Protein AF-A0A496UT37-F1 (afdb_monomer_lite)

Radius of gyration: 20.25 Å; chains: 1; bounding box: 45×63×42 Å

Foldseek 3Di:
DDDDDDDPPPVVVVVVVVPPDDDDDPVNVVVVVVCVVVVPDPPDPLVNLVVVLVVLVVVCVVPVDPVSLLSNLQSCLPRNPLVVSLVSLVVCLLPAVSSVQSNLSSCLSVVVLVVLVVSLVSCVVVVVPPSHALVSLQSSLVSCVVNVVLVSSLVSLVSSCVRPVVPPVSVVVNVPRDDD

Secondary structure (DSSP, 8-state):
-------THHHHHHHHHT---S---HHHHHHHHHHTT-TT-----HHHHHHHHHHHHHHHHH---HHHHHHHHHHHHHHS-HHHHHHHHTTTGGG-HHHHHHHHHHHHHHT-HHHHHHHHHHHHHTTT-TTS-HHHHHHHHHHHHHTT-HHHHHHHHHHHHHH-TT-HHHHHHHHHSPP-

Structure (mmCIF, N/CA/C/O backbone):
data_AF-A0A496UT37-F1
#
_entry.id   AF-A0A496UT37-F1
#
loop_
_atom_site.group_PDB
_atom_site.id
_atom_site.type_symbol
_atom_site.label_atom_id
_atom_site.label_alt_id
_atom_site.label_comp_id
_atom_site.label_asym_id
_atom_site.label_entity_id
_atom_site.label_seq_id
_atom_site.pdbx_PDB_ins_code
_atom_site.Cartn_x
_atom_site.Cartn_y
_atom_site.Cartn_z
_atom_site.occupancy
_atom_site.B_iso_or_equiv
_atom_site.auth_seq_id
_atom_site.auth_comp_id
_atom_site.auth_asym_id
_atom_site.auth_atom_id
_atom_site.pdbx_PDB_model_num
ATOM 1 N N . LEU A 1 1 ? 10.042 53.293 19.440 1.00 37.69 1 LEU A N 1
ATOM 2 C CA . LEU A 1 1 ? 11.028 52.349 18.876 1.00 37.69 1 LEU A CA 1
ATOM 3 C C . LEU A 1 1 ? 10.256 51.056 18.612 1.00 37.69 1 LEU A C 1
ATOM 5 O O . LEU A 1 1 ? 10.022 50.320 19.554 1.00 37.69 1 LEU A O 1
ATOM 9 N N . GLU A 1 2 ? 9.417 51.040 17.569 1.00 35.91 2 GLU A N 1
ATOM 10 C CA . GLU A 1 2 ? 9.716 50.591 16.180 1.00 35.91 2 GLU A CA 1
ATOM 11 C C . GLU A 1 2 ? 9.650 49.050 16.061 1.00 35.91 2 GLU A C 1
ATOM 13 O O . GLU A 1 2 ? 10.405 48.378 16.745 1.00 35.91 2 GLU A O 1
ATOM 18 N N . LYS A 1 3 ? 8.569 48.491 15.468 1.00 42.31 3 LYS A N 1
ATOM 19 C CA . LYS A 1 3 ? 8.386 47.997 14.061 1.00 42.31 3 LYS A CA 1
ATOM 20 C C . LYS A 1 3 ? 9.070 46.624 13.833 1.00 42.31 3 LYS A C 1
ATOM 22 O O . LYS A 1 3 ? 10.176 46.452 14.305 1.00 42.31 3 LYS A O 1
ATOM 27 N N . GLN A 1 4 ? 8.567 45.608 13.117 1.00 42.66 4 GLN A N 1
ATOM 28 C CA . GLN A 1 4 ? 7.487 45.407 12.132 1.00 42.66 4 GLN A CA 1
ATOM 29 C C . GLN A 1 4 ? 7.420 43.890 11.806 1.00 42.66 4 GLN A C 1
ATOM 31 O O . GLN A 1 4 ? 8.449 43.228 11.926 1.00 42.66 4 GLN A O 1
ATOM 36 N N . GLY A 1 5 ? 6.291 43.372 11.293 1.00 35.19 5 GLY A N 1
ATOM 37 C CA . GLY A 1 5 ? 6.311 42.111 10.529 1.00 35.19 5 GLY A CA 1
ATOM 38 C C . GLY A 1 5 ? 5.038 41.258 10.435 1.00 35.19 5 GLY A C 1
ATOM 39 O O . GLY A 1 5 ? 5.176 40.071 10.172 1.00 35.19 5 GLY A O 1
ATOM 40 N N . ASP A 1 6 ? 3.829 41.804 10.612 1.00 40.44 6 ASP A N 1
ATOM 41 C CA . ASP A 1 6 ? 2.600 41.099 10.207 1.00 40.44 6 ASP A CA 1
ATOM 42 C C . ASP A 1 6 ? 2.413 41.225 8.689 1.00 40.44 6 ASP A C 1
ATOM 44 O O . ASP A 1 6 ? 2.252 42.325 8.151 1.00 40.44 6 ASP A O 1
ATOM 48 N N . GLY A 1 7 ? 2.483 40.094 7.988 1.00 37.12 7 GLY A N 1
ATOM 49 C CA . GLY A 1 7 ? 2.265 40.024 6.547 1.00 37.12 7 GLY A CA 1
ATOM 50 C C . GLY A 1 7 ? 0.773 40.111 6.178 1.00 37.12 7 GLY A C 1
ATOM 51 O O . GLY A 1 7 ? -0.074 39.596 6.906 1.00 37.12 7 GLY A O 1
ATOM 52 N N . PRO A 1 8 ? 0.425 40.689 5.013 1.00 43.00 8 PRO A N 1
ATOM 53 C CA . PRO A 1 8 ? -0.961 40.884 4.561 1.00 43.00 8 PRO A CA 1
ATOM 54 C C . PRO A 1 8 ? -1.727 39.593 4.195 1.00 43.00 8 PRO A C 1
ATOM 56 O O . PRO A 1 8 ? -2.882 39.667 3.786 1.00 43.00 8 PRO A O 1
ATOM 59 N N . GLY A 1 9 ? -1.122 38.409 4.338 1.00 39.75 9 GLY A N 1
ATOM 60 C CA . GLY A 1 9 ? -1.749 37.130 3.980 1.00 39.75 9 GLY A CA 1
ATOM 61 C C . GLY A 1 9 ? -2.698 36.571 5.043 1.00 39.75 9 GLY A C 1
ATOM 62 O O . GLY A 1 9 ? -3.700 35.949 4.706 1.00 39.75 9 GLY A O 1
ATOM 63 N N . THR A 1 10 ? -2.434 36.813 6.329 1.00 43.09 10 THR A N 1
ATOM 64 C CA . THR A 1 10 ? -3.144 36.114 7.417 1.00 43.09 10 THR A CA 1
ATOM 65 C C . THR A 1 10 ? -4.533 36.695 7.689 1.00 43.09 10 THR A C 1
ATOM 67 O O . THR A 1 10 ? -5.453 35.964 8.045 1.00 43.09 10 THR A O 1
ATOM 70 N N . GLN A 1 11 ? -4.722 38.000 7.468 1.00 42.06 11 GLN A N 1
ATOM 71 C CA . GLN A 1 11 ? -6.035 38.641 7.614 1.00 42.06 11 GLN A CA 1
ATOM 72 C C . GLN A 1 11 ? -6.946 38.434 6.395 1.00 42.06 11 GLN A C 1
ATOM 74 O O . GLN A 1 11 ? -8.164 38.430 6.557 1.00 42.06 11 GLN A O 1
ATOM 79 N N . ALA A 1 12 ? -6.388 38.198 5.202 1.00 42.44 12 ALA A N 1
ATOM 80 C CA . ALA A 1 12 ? -7.180 37.905 4.006 1.00 42.44 12 ALA A CA 1
ATOM 81 C C . ALA A 1 12 ? -7.869 36.530 4.098 1.00 42.44 12 ALA A C 1
ATOM 83 O O . ALA A 1 12 ? -9.055 36.419 3.804 1.00 42.44 12 ALA A O 1
ATOM 84 N N . VAL A 1 13 ? -7.164 35.514 4.611 1.00 43.28 13 VAL A N 1
ATOM 85 C CA . VAL A 1 13 ? -7.713 34.157 4.796 1.00 43.28 13 VAL A CA 1
ATOM 86 C C . VAL A 1 13 ? -8.808 34.130 5.872 1.00 43.28 13 VAL A C 1
ATOM 88 O O . VAL A 1 13 ? -9.826 33.458 5.716 1.00 43.28 13 VAL A O 1
ATOM 91 N N . LEU A 1 14 ? -8.650 34.910 6.947 1.00 40.91 14 LEU A N 1
ATOM 92 C CA . LEU A 1 14 ? -9.661 35.006 8.008 1.00 40.91 14 LEU A CA 1
ATOM 93 C C . LEU A 1 14 ? -10.908 35.801 7.583 1.00 40.91 14 LEU A C 1
ATOM 95 O O . LEU A 1 14 ? -11.996 35.523 8.083 1.00 40.91 14 LEU A O 1
ATOM 99 N N . ALA A 1 15 ? -10.782 36.743 6.643 1.00 39.50 15 ALA A N 1
ATOM 100 C CA . ALA A 1 15 ? -11.928 37.451 6.070 1.00 39.50 15 ALA A CA 1
ATOM 101 C C . ALA A 1 15 ? -12.731 36.580 5.082 1.00 39.50 15 ALA A C 1
ATOM 103 O O . ALA A 1 15 ? -13.949 36.730 4.989 1.00 39.50 15 ALA A O 1
ATOM 104 N N . GLU A 1 16 ? -12.081 35.640 4.386 1.00 40.91 16 GLU A N 1
ATOM 105 C CA . GLU A 1 16 ? -12.753 34.685 3.491 1.00 40.91 16 GLU A CA 1
ATOM 106 C C . GLU A 1 16 ? -13.532 33.598 4.253 1.00 40.91 16 GLU A C 1
ATOM 108 O O . GLU A 1 16 ? -14.603 33.175 3.818 1.00 40.91 16 GLU A O 1
ATOM 113 N N . LEU A 1 17 ? -13.057 33.206 5.440 1.00 43.28 17 LEU A N 1
ATOM 114 C CA . LEU A 1 17 ? -13.734 32.231 6.306 1.00 43.28 17 LEU A CA 1
ATOM 115 C C . LEU A 1 17 ? -14.993 32.783 6.998 1.00 43.28 17 LEU A C 1
ATOM 117 O O . LEU A 1 17 ? -15.832 32.006 7.446 1.00 43.28 17 LEU A O 1
ATOM 121 N N . GLY A 1 18 ? -15.157 34.107 7.062 1.00 36.56 18 GLY A N 1
ATOM 122 C CA . GLY A 1 18 ? -16.319 34.759 7.678 1.00 36.56 18 GLY A CA 1
ATOM 123 C C . GLY A 1 18 ? -17.548 34.904 6.772 1.00 36.56 18 GLY A C 1
ATOM 124 O O . GLY A 1 18 ? -18.583 35.365 7.246 1.00 36.56 18 GLY A O 1
ATOM 125 N N . ASN A 1 19 ? -17.452 34.540 5.487 1.00 39.91 19 ASN A N 1
ATOM 126 C CA . ASN A 1 19 ? -18.514 34.764 4.494 1.00 39.91 19 ASN A CA 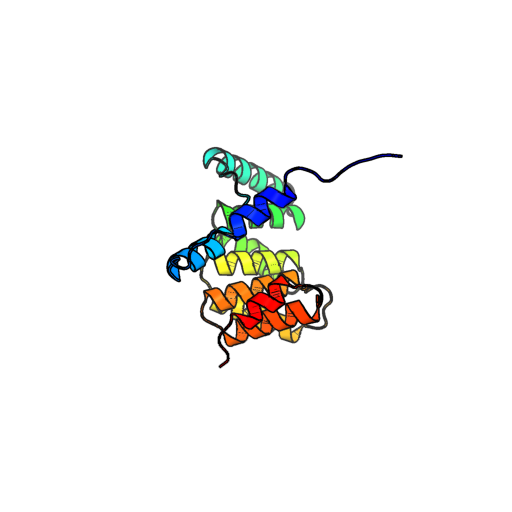1
ATOM 127 C C . ASN A 1 19 ? -19.010 33.497 3.781 1.00 39.91 19 ASN A C 1
ATOM 129 O O . ASN A 1 19 ? -19.781 33.600 2.822 1.00 39.91 19 ASN A O 1
ATOM 133 N N . VAL A 1 20 ? -18.639 32.301 4.246 1.00 43.25 20 VAL A N 1
ATOM 134 C CA . VAL A 1 20 ? -19.249 31.067 3.737 1.00 43.25 20 VAL A CA 1
ATOM 135 C C . VAL A 1 20 ? -20.656 30.958 4.317 1.00 43.25 20 VAL A C 1
ATOM 137 O O . VAL A 1 20 ? -20.863 30.456 5.417 1.00 43.25 20 VAL A O 1
ATOM 140 N N . ARG A 1 21 ? -21.626 31.486 3.568 1.00 38.06 21 ARG A N 1
ATOM 141 C CA . ARG A 1 21 ? -23.041 31.202 3.783 1.00 38.06 21 ARG A CA 1
ATOM 142 C C . ARG A 1 21 ? -23.283 29.699 3.650 1.00 38.06 21 ARG A C 1
ATOM 144 O O . ARG A 1 21 ? -22.721 29.022 2.790 1.00 38.06 21 ARG A O 1
ATOM 151 N N . ASP A 1 22 ? -24.109 29.246 4.570 1.00 51.22 22 ASP A N 1
ATOM 152 C CA . ASP A 1 22 ? -24.436 27.885 4.960 1.00 51.22 22 ASP A CA 1
ATOM 153 C C . ASP A 1 22 ? -25.379 27.213 3.946 1.00 51.22 22 ASP A C 1
ATOM 155 O O . ASP A 1 22 ? -26.535 26.965 4.252 1.00 51.22 22 ASP A O 1
ATOM 159 N N . ASP A 1 23 ? -24.916 26.999 2.709 1.00 43.66 23 ASP A N 1
ATOM 160 C CA . ASP A 1 23 ? -25.725 26.369 1.644 1.00 43.66 23 ASP A CA 1
ATOM 161 C C . ASP A 1 23 ? -24.921 25.389 0.767 1.00 43.66 23 ASP A C 1
ATOM 163 O O . ASP A 1 23 ? -25.310 25.084 -0.360 1.00 43.66 23 ASP A O 1
ATOM 167 N N . ARG A 1 24 ? -23.789 24.868 1.261 1.00 47.97 24 ARG A N 1
ATOM 168 C CA . ARG A 1 24 ? -23.069 23.812 0.536 1.00 47.97 24 ARG A CA 1
ATOM 169 C C . ARG A 1 24 ? -23.668 22.450 0.854 1.00 47.97 24 ARG A C 1
ATOM 171 O O . ARG A 1 24 ? -23.696 22.018 2.005 1.00 47.97 24 ARG A O 1
ATOM 178 N N . SER A 1 25 ? -24.152 21.779 -0.181 1.00 49.94 25 SER A N 1
ATOM 179 C CA . SER A 1 25 ? -24.724 20.440 -0.077 1.00 49.94 25 SER A CA 1
ATOM 180 C C . SER A 1 25 ? -23.654 19.424 0.341 1.00 49.94 25 SER A C 1
ATOM 182 O O . SER A 1 25 ? -22.468 19.587 0.050 1.00 49.94 25 SER A O 1
ATOM 184 N N . ALA A 1 26 ? -24.062 18.332 0.993 1.00 44.00 26 ALA A N 1
ATOM 185 C CA . ALA A 1 26 ? -23.146 17.257 1.394 1.00 44.00 26 ALA A CA 1
ATOM 186 C C . ALA A 1 26 ? -22.316 16.701 0.214 1.00 44.00 26 ALA A C 1
ATOM 188 O O . ALA A 1 26 ? -21.181 16.269 0.407 1.00 44.00 26 ALA A O 1
ATOM 189 N N . ALA A 1 27 ? -22.842 16.792 -1.014 1.00 39.25 27 ALA A N 1
ATOM 190 C CA . ALA A 1 27 ? -22.135 16.423 -2.237 1.00 39.25 27 ALA A CA 1
ATOM 191 C C . ALA A 1 27 ? -20.931 17.340 -2.534 1.00 39.25 27 ALA A C 1
ATOM 193 O O . ALA A 1 27 ? -19.875 16.851 -2.921 1.00 39.25 27 ALA A O 1
ATOM 194 N N . GLU A 1 28 ? -21.045 18.647 -2.284 1.00 39.19 28 GLU A N 1
ATOM 195 C CA . GLU A 1 28 ? -19.961 19.618 -2.507 1.00 39.19 28 GLU A CA 1
ATOM 196 C C . GLU A 1 28 ? -18.862 19.509 -1.443 1.00 39.19 28 GLU A C 1
ATOM 198 O O . GLU A 1 28 ? -17.688 19.742 -1.730 1.00 39.19 28 GLU A O 1
ATOM 203 N N . LEU A 1 29 ? -19.214 19.109 -0.217 1.00 44.16 29 LEU A N 1
ATOM 204 C CA . LEU A 1 29 ? -18.225 18.791 0.816 1.00 44.16 29 LEU A CA 1
ATOM 205 C C . LEU A 1 29 ? -17.484 17.491 0.485 1.00 44.16 29 LEU A C 1
ATOM 207 O O . LEU A 1 29 ? -16.265 17.434 0.630 1.00 44.16 29 LEU A O 1
ATOM 211 N N . GLN A 1 30 ? -18.180 16.476 -0.028 1.00 42.56 30 GLN A N 1
ATOM 212 C CA . GLN A 1 30 ? -17.553 15.224 -0.449 1.00 42.56 30 GLN A CA 1
ATOM 213 C C . GLN A 1 30 ? -16.645 15.406 -1.671 1.00 42.56 30 GLN A C 1
ATOM 215 O O . GLN A 1 30 ? -15.582 14.792 -1.744 1.00 42.56 30 GLN A O 1
ATOM 220 N N . GLU A 1 31 ? -16.998 16.306 -2.588 1.00 39.50 31 GLU A N 1
ATOM 221 C CA . GLU A 1 31 ? -16.136 16.684 -3.706 1.00 39.50 31 GLU A CA 1
ATOM 222 C C . GLU A 1 31 ? -14.913 17.490 -3.235 1.00 39.50 31 GLU A C 1
ATOM 224 O O . GLU A 1 31 ? -13.796 17.224 -3.673 1.00 39.50 31 GLU A O 1
ATOM 229 N N . PHE A 1 32 ? -15.076 18.396 -2.265 1.00 37.47 32 PHE A N 1
ATOM 230 C CA . PHE A 1 32 ? -13.971 19.155 -1.669 1.00 37.47 32 PHE A CA 1
ATOM 231 C C . PHE A 1 32 ? -12.972 18.259 -0.910 1.00 37.47 32 PHE A C 1
ATOM 233 O O . PHE A 1 32 ? -11.760 18.416 -1.073 1.00 37.47 32 PHE A O 1
ATOM 240 N N . PHE A 1 33 ? -13.451 17.272 -0.143 1.00 43.66 33 PHE A N 1
ATOM 241 C CA . PHE A 1 33 ? -12.590 16.292 0.535 1.00 43.66 33 PHE A CA 1
ATOM 242 C C . PHE A 1 33 ? -12.058 15.191 -0.403 1.00 43.66 33 PHE A C 1
ATOM 244 O O . PHE A 1 33 ? -10.977 14.656 -0.170 1.00 43.66 33 PHE A O 1
ATOM 251 N N . GLY A 1 34 ? -12.751 14.894 -1.506 1.00 40.03 34 GLY A N 1
ATOM 252 C CA . GLY A 1 34 ? -12.225 14.054 -2.589 1.00 40.03 34 GLY A CA 1
ATOM 253 C C . GLY A 1 34 ? -11.136 14.754 -3.414 1.00 40.03 34 GLY A C 1
ATOM 254 O O . GLY A 1 34 ? -10.249 14.103 -3.970 1.00 40.03 34 GLY A O 1
ATOM 255 N N . GLN A 1 35 ? -11.164 16.089 -3.472 1.00 40.25 35 GLN A N 1
ATOM 256 C CA . GLN A 1 35 ? -10.178 16.919 -4.168 1.00 40.25 35 GLN A CA 1
ATOM 257 C C . GLN A 1 35 ? -8.982 17.324 -3.298 1.00 40.25 35 GLN A C 1
ATOM 259 O O . GLN A 1 35 ? -7.912 17.594 -3.844 1.00 40.25 35 GLN A O 1
ATOM 264 N N . SER A 1 36 ? -9.088 17.318 -1.968 1.00 39.22 36 SER A N 1
ATOM 265 C CA . SER A 1 36 ? -7.945 17.611 -1.090 1.00 39.22 36 SER A CA 1
ATOM 266 C C . SER A 1 36 ? -6.868 16.514 -1.103 1.00 39.22 36 SER A C 1
ATOM 268 O O . SER A 1 36 ? -5.715 16.797 -0.788 1.00 39.22 36 SER A O 1
ATOM 270 N N . GLY A 1 37 ? -7.182 15.314 -1.607 1.00 37.53 37 GLY A N 1
ATOM 271 C CA . GLY A 1 37 ? -6.194 14.302 -2.016 1.00 37.53 37 GLY A CA 1
ATOM 272 C C . GLY A 1 37 ? -5.540 14.551 -3.389 1.00 37.53 37 GLY A C 1
ATOM 273 O O . GLY A 1 37 ? -4.646 13.808 -3.785 1.00 37.53 37 GLY A O 1
ATOM 274 N N . ARG A 1 38 ? -5.968 15.582 -4.133 1.00 41.28 38 ARG A N 1
ATOM 275 C CA . ARG A 1 38 ? -5.504 15.925 -5.494 1.00 41.28 38 ARG A CA 1
ATOM 276 C C . ARG A 1 38 ? -4.798 17.282 -5.591 1.00 41.28 38 ARG A C 1
ATOM 278 O O . ARG A 1 38 ? -4.446 17.710 -6.690 1.00 41.28 38 ARG A O 1
ATOM 285 N N . LEU A 1 39 ? -4.523 17.958 -4.476 1.00 34.19 39 LEU A N 1
ATOM 286 C CA . LEU A 1 39 ? -3.801 19.237 -4.466 1.00 34.19 39 LEU A CA 1
ATOM 287 C C . LEU A 1 39 ? -2.274 19.039 -4.486 1.00 34.19 39 LEU A C 1
ATOM 289 O O . LEU A 1 39 ? -1.583 19.414 -3.546 1.00 34.19 39 LEU A O 1
ATOM 293 N N . ASN A 1 40 ? -1.766 18.421 -5.563 1.00 36.03 40 ASN A N 1
ATOM 294 C CA . ASN A 1 40 ? -0.473 18.750 -6.199 1.00 36.03 40 ASN A CA 1
ATOM 295 C C . ASN A 1 40 ? -0.160 17.928 -7.469 1.00 36.03 40 ASN A C 1
ATOM 297 O O . ASN A 1 40 ? 1.001 17.757 -7.836 1.00 36.03 40 ASN A O 1
ATOM 301 N N . SER A 1 41 ? -1.166 17.443 -8.199 1.00 41.72 41 SER A N 1
ATOM 302 C CA . SER A 1 41 ? -0.922 16.876 -9.528 1.00 41.72 41 SER A CA 1
ATOM 303 C C . SER A 1 41 ? -0.914 18.003 -10.561 1.00 41.72 41 SER A C 1
ATOM 305 O O . SER A 1 41 ? -1.950 18.331 -11.144 1.00 41.72 41 SER A O 1
ATOM 307 N N . ARG A 1 42 ? 0.261 18.582 -10.849 1.00 42.94 42 ARG A N 1
ATOM 308 C CA . ARG A 1 42 ? 0.501 19.027 -12.231 1.00 42.94 42 ARG A CA 1
ATOM 309 C C . ARG A 1 42 ? 0.222 17.794 -13.079 1.00 42.94 42 ARG A C 1
ATOM 311 O O . ARG A 1 42 ? 0.942 16.818 -12.937 1.00 42.94 42 ARG A O 1
ATOM 318 N N . SER A 1 43 ? -0.867 17.807 -13.846 1.00 48.69 43 SER A N 1
ATOM 319 C CA . SER A 1 43 ? -1.201 16.691 -14.728 1.00 48.69 43 SER A CA 1
ATOM 320 C C . SER A 1 43 ? -0.050 16.560 -15.714 1.00 48.69 43 SER A C 1
ATOM 322 O O . SER A 1 43 ? 0.076 17.382 -16.620 1.00 48.69 43 SER A O 1
ATOM 324 N N . THR A 1 44 ? 0.852 15.616 -15.460 1.00 54.81 44 THR A N 1
ATOM 325 C CA . THR A 1 44 ? 1.938 15.300 -16.377 1.00 54.81 44 THR A CA 1
ATOM 326 C C . THR A 1 44 ? 1.269 14.850 -17.676 1.00 54.81 44 THR A C 1
ATOM 328 O O . THR A 1 44 ? 0.385 13.990 -17.616 1.00 54.81 44 THR A O 1
ATOM 331 N N . PRO A 1 45 ? 1.592 15.456 -18.829 1.00 54.38 45 PRO A N 1
ATOM 332 C CA . PRO A 1 45 ? 1.055 15.026 -20.111 1.00 54.38 45 PRO A CA 1
ATOM 333 C C . PRO A 1 45 ? 1.182 13.500 -20.283 1.00 54.38 45 PRO A C 1
ATOM 335 O O . PRO A 1 45 ? 2.197 12.937 -19.872 1.00 54.38 45 PRO A O 1
ATOM 338 N N . PRO A 1 46 ? 0.210 12.810 -20.909 1.00 59.69 46 PRO A N 1
ATOM 339 C CA . PRO A 1 46 ? 0.275 11.355 -21.119 1.00 59.69 46 PRO A CA 1
ATOM 340 C C . PRO A 1 46 ? 1.527 10.888 -21.887 1.00 59.69 46 PRO A C 1
ATOM 342 O O . PRO A 1 46 ? 1.968 9.749 -21.776 1.00 59.69 46 PRO A O 1
ATOM 345 N N . GLU A 1 47 ? 2.105 11.778 -22.690 1.00 59.81 47 GLU A N 1
ATOM 346 C CA . GLU A 1 47 ? 3.340 11.548 -23.449 1.00 59.81 47 GLU A CA 1
ATOM 347 C C . GLU A 1 47 ? 4.562 11.480 -22.518 1.00 59.81 47 GLU A C 1
ATOM 349 O O . GLU A 1 47 ? 5.437 10.628 -22.682 1.00 59.81 47 GLU A O 1
ATOM 354 N N . ASP A 1 48 ? 4.567 12.317 -21.480 1.00 78.38 48 ASP A N 1
ATOM 355 C CA . ASP A 1 48 ? 5.618 12.352 -20.467 1.00 78.38 48 ASP A CA 1
ATOM 356 C C . ASP A 1 48 ? 5.525 11.136 -19.532 1.00 78.38 48 ASP A C 1
ATOM 358 O O . ASP A 1 48 ? 6.552 10.644 -19.055 1.00 78.38 48 ASP A O 1
ATOM 362 N N . THR A 1 49 ? 4.322 10.593 -19.292 1.00 84.12 49 THR A N 1
ATOM 363 C CA . THR A 1 49 ? 4.163 9.378 -18.475 1.00 84.12 49 THR A CA 1
ATOM 364 C C . THR A 1 49 ? 4.682 8.140 -19.200 1.00 84.12 49 THR A C 1
ATOM 366 O O . THR A 1 49 ? 5.454 7.391 -18.611 1.00 84.12 49 THR A O 1
ATOM 369 N N . ALA A 1 50 ? 4.378 7.960 -20.490 1.00 87.69 50 ALA A N 1
ATOM 370 C CA . ALA A 1 50 ? 4.867 6.815 -21.264 1.00 87.69 50 ALA A CA 1
ATOM 371 C C . ALA A 1 50 ? 6.403 6.799 -21.412 1.00 87.69 50 ALA A C 1
ATOM 373 O O . ALA A 1 50 ? 7.033 5.748 -21.268 1.00 87.69 50 ALA A O 1
ATOM 374 N N . ALA A 1 51 ? 7.025 7.960 -21.653 1.00 90.25 51 ALA A N 1
ATOM 375 C CA . ALA A 1 51 ? 8.485 8.077 -21.702 1.00 90.25 51 ALA A CA 1
ATOM 376 C C . ALA A 1 51 ? 9.134 7.787 -20.335 1.00 90.25 51 ALA A C 1
ATOM 378 O O . ALA A 1 51 ? 10.180 7.133 -20.253 1.00 90.25 51 ALA A O 1
ATOM 379 N N . THR A 1 52 ? 8.484 8.232 -19.254 1.00 92.56 52 THR A N 1
ATOM 380 C CA . THR A 1 52 ? 8.911 7.927 -17.883 1.00 92.56 52 THR A CA 1
ATOM 381 C C . THR A 1 52 ? 8.811 6.429 -17.596 1.00 92.56 52 THR A C 1
ATOM 383 O O . THR A 1 52 ? 9.770 5.854 -17.085 1.00 92.56 52 THR A O 1
ATOM 386 N N . GLU A 1 53 ? 7.709 5.771 -17.971 1.00 94.25 53 GLU A N 1
ATOM 387 C CA . GLU A 1 53 ? 7.549 4.323 -17.797 1.00 94.25 53 GLU A CA 1
ATOM 388 C C . GLU A 1 53 ? 8.646 3.549 -18.535 1.00 94.25 53 GLU A C 1
ATOM 390 O O . GLU A 1 53 ? 9.272 2.668 -17.945 1.00 94.25 53 GLU A O 1
ATOM 395 N N . ALA A 1 54 ? 8.923 3.892 -19.798 1.00 95.38 54 ALA A N 1
ATOM 396 C CA . ALA A 1 54 ? 9.971 3.241 -20.582 1.00 95.38 54 ALA A CA 1
ATOM 397 C C . ALA A 1 54 ? 11.341 3.346 -19.893 1.00 95.38 54 ALA A C 1
ATOM 399 O O . ALA A 1 54 ? 12.025 2.339 -19.717 1.00 95.38 54 ALA A O 1
ATOM 400 N N . THR A 1 55 ? 11.688 4.541 -19.407 1.00 96.69 55 THR A N 1
ATOM 401 C CA . THR A 1 55 ? 12.938 4.783 -18.670 1.00 96.69 55 THR A CA 1
ATOM 402 C C . THR A 1 55 ? 13.011 3.950 -17.386 1.00 96.69 55 THR A C 1
ATOM 404 O O . THR A 1 55 ? 14.043 3.353 -17.082 1.00 96.69 55 THR A O 1
ATOM 407 N N . LEU A 1 56 ? 11.912 3.868 -16.629 1.00 96.94 56 LEU A N 1
ATOM 408 C CA . LEU A 1 56 ? 11.845 3.075 -15.397 1.00 96.94 56 LEU A CA 1
ATOM 409 C C . LEU A 1 56 ? 11.936 1.567 -15.674 1.00 96.94 56 LEU A C 1
ATOM 411 O O . LEU A 1 56 ? 12.580 0.841 -14.917 1.00 96.94 56 LEU A O 1
ATOM 415 N N . ARG A 1 57 ? 11.341 1.088 -16.773 1.00 97.88 57 ARG A N 1
ATOM 416 C CA . ARG A 1 57 ? 11.470 -0.307 -17.217 1.00 97.88 57 ARG A CA 1
ATOM 417 C C . ARG A 1 57 ? 12.899 -0.646 -17.617 1.00 97.88 57 ARG A C 1
ATOM 419 O O . ARG A 1 57 ? 13.383 -1.706 -17.229 1.00 97.88 57 ARG A O 1
ATOM 426 N N . GLU A 1 58 ? 13.577 0.234 -18.348 1.00 97.88 58 GLU A N 1
ATOM 427 C CA . GLU A 1 58 ? 14.990 0.059 -18.701 1.00 97.88 58 GLU A CA 1
ATOM 428 C C . GLU A 1 58 ? 15.881 0.029 -17.455 1.00 97.88 58 GLU A C 1
ATOM 430 O O . GLU A 1 58 ? 16.718 -0.864 -17.326 1.00 97.88 58 GLU A O 1
ATOM 435 N N . ALA A 1 59 ? 15.659 0.944 -16.506 1.00 97.50 59 ALA A N 1
ATOM 436 C CA . ALA A 1 59 ? 16.391 0.971 -15.242 1.00 97.50 59 ALA A CA 1
ATOM 437 C C . ALA A 1 59 ? 16.195 -0.323 -14.436 1.00 97.50 59 ALA A C 1
ATOM 439 O O . ALA A 1 59 ? 17.172 -0.906 -13.971 1.00 97.50 59 ALA A O 1
ATOM 440 N N . TYR A 1 60 ? 14.957 -0.815 -14.326 1.00 97.62 60 TYR A N 1
ATOM 441 C CA . TYR A 1 60 ? 14.663 -2.071 -13.634 1.00 97.6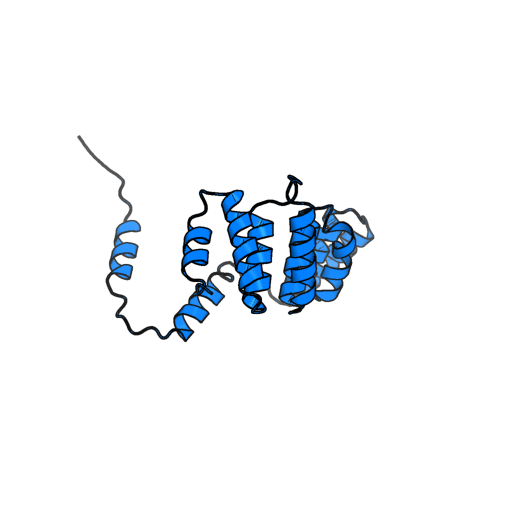2 60 TYR A CA 1
ATOM 442 C C . TYR A 1 60 ? 15.237 -3.303 -14.354 1.00 97.62 60 TYR A C 1
ATOM 444 O O . TYR A 1 60 ? 15.722 -4.230 -13.709 1.00 97.62 60 TYR A O 1
ATOM 452 N N . ALA A 1 61 ? 15.225 -3.317 -15.689 1.00 97.88 61 ALA A N 1
ATOM 453 C CA . ALA A 1 61 ? 15.831 -4.394 -16.471 1.00 97.88 61 ALA A CA 1
ATOM 454 C C . ALA A 1 61 ? 17.365 -4.416 -16.347 1.00 97.88 61 ALA A C 1
ATOM 456 O O . ALA A 1 61 ? 17.966 -5.490 -16.369 1.00 97.88 61 ALA A O 1
ATOM 457 N N . ALA A 1 62 ? 17.994 -3.244 -16.221 1.00 97.94 62 ALA A N 1
ATOM 458 C CA . ALA A 1 62 ? 19.432 -3.112 -16.009 1.00 97.94 62 ALA A CA 1
ATOM 459 C C . ALA A 1 62 ? 19.850 -3.454 -14.568 1.00 97.94 62 ALA A C 1
ATOM 461 O O . ALA A 1 62 ? 20.901 -4.061 -14.363 1.00 97.94 62 ALA A O 1
ATOM 462 N N . ASP A 1 63 ? 19.032 -3.080 -13.582 1.00 97.31 63 ASP A N 1
ATOM 463 C CA . ASP A 1 63 ? 19.233 -3.372 -12.165 1.00 97.31 63 ASP A CA 1
ATOM 464 C C . ASP A 1 63 ? 17.891 -3.645 -11.469 1.00 97.31 63 ASP A C 1
ATOM 466 O O . ASP A 1 63 ? 17.105 -2.733 -11.199 1.00 97.31 63 ASP A O 1
ATOM 470 N N . ALA A 1 64 ? 17.669 -4.913 -11.114 1.00 96.06 64 ALA A N 1
ATOM 471 C CA . ALA A 1 64 ? 16.452 -5.390 -10.465 1.00 96.06 64 ALA A CA 1
ATOM 472 C C . ALA A 1 64 ? 16.422 -5.140 -8.941 1.00 96.06 64 ALA A C 1
ATOM 474 O O . ALA A 1 64 ? 15.807 -5.908 -8.193 1.00 96.06 64 ALA A O 1
ATOM 475 N N . SER A 1 65 ? 17.097 -4.089 -8.470 1.00 96.19 65 SER A N 1
ATOM 476 C CA . SER A 1 65 ? 17.096 -3.674 -7.068 1.00 96.19 65 SER A CA 1
ATOM 477 C C . SER A 1 65 ? 15.698 -3.290 -6.571 1.00 96.19 65 SER A C 1
ATOM 479 O O . SER A 1 65 ? 14.814 -2.910 -7.344 1.00 96.19 65 SER A O 1
ATOM 481 N N . ASP A 1 66 ? 15.496 -3.367 -5.250 1.00 95.56 66 ASP A N 1
ATOM 482 C CA . ASP A 1 66 ? 14.227 -2.992 -4.614 1.00 95.56 66 ASP A CA 1
ATOM 483 C C . ASP A 1 66 ? 13.836 -1.546 -4.957 1.00 95.56 66 ASP A C 1
ATOM 485 O O . ASP A 1 66 ? 12.686 -1.298 -5.298 1.00 95.56 66 ASP A O 1
ATOM 489 N N . ALA A 1 67 ? 14.800 -0.619 -4.977 1.00 96.00 67 ALA A N 1
ATOM 490 C CA . ALA A 1 67 ? 14.556 0.785 -5.303 1.00 96.00 67 ALA A CA 1
ATOM 491 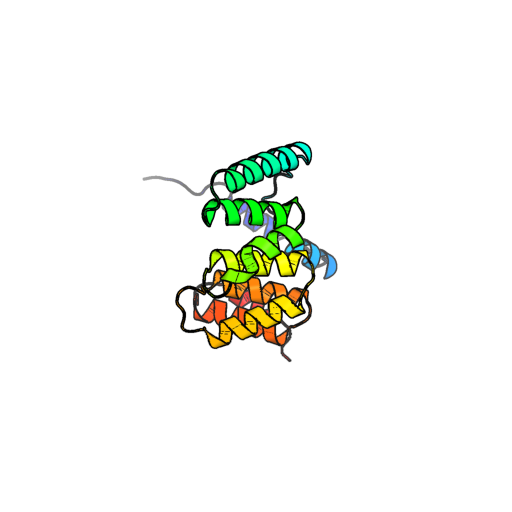C C . ALA A 1 67 ? 14.011 0.976 -6.730 1.00 96.00 67 ALA A C 1
ATOM 493 O O . ALA A 1 67 ? 13.015 1.674 -6.922 1.00 96.00 67 ALA A O 1
ATOM 494 N N . ASN A 1 68 ? 14.614 0.326 -7.732 1.00 96.44 68 ASN A N 1
ATOM 495 C CA . ASN A 1 68 ? 14.141 0.422 -9.117 1.00 96.44 68 ASN A CA 1
ATOM 496 C C . ASN A 1 68 ? 12.794 -0.281 -9.302 1.00 96.44 68 ASN A C 1
ATOM 498 O O . ASN A 1 68 ? 11.918 0.234 -10.000 1.00 96.44 68 ASN A O 1
ATOM 502 N N . ARG A 1 69 ? 12.603 -1.429 -8.638 1.00 98.12 69 ARG A N 1
ATOM 503 C CA . ARG A 1 69 ? 11.324 -2.146 -8.632 1.00 98.12 69 ARG A CA 1
ATOM 504 C C . ARG A 1 69 ? 10.207 -1.270 -8.064 1.00 98.12 69 ARG A C 1
ATOM 506 O O . ARG A 1 69 ? 9.161 -1.147 -8.692 1.00 98.12 69 ARG A O 1
ATOM 513 N N . GLN A 1 70 ? 10.442 -0.647 -6.910 1.00 97.94 70 GLN A N 1
ATOM 514 C CA . GLN A 1 70 ? 9.490 0.224 -6.218 1.00 97.94 70 GLN A CA 1
ATOM 515 C C . GLN A 1 70 ? 9.192 1.493 -7.016 1.00 97.94 70 GLN A C 1
ATOM 517 O O . GLN A 1 70 ? 8.032 1.875 -7.135 1.00 97.94 70 GLN A O 1
ATOM 522 N N . ALA A 1 71 ? 10.204 2.115 -7.629 1.00 97.44 71 ALA A N 1
ATOM 523 C CA . ALA A 1 71 ? 10.010 3.290 -8.476 1.00 97.44 71 ALA A CA 1
ATOM 524 C C . ALA A 1 71 ? 9.124 2.984 -9.697 1.00 97.44 71 ALA A C 1
ATOM 526 O O . ALA A 1 71 ? 8.205 3.747 -10.007 1.00 97.44 71 ALA A O 1
ATOM 527 N N . LEU A 1 72 ? 9.363 1.850 -10.366 1.00 97.88 72 LEU A N 1
ATOM 528 C CA . LEU A 1 72 ? 8.520 1.395 -11.471 1.00 97.88 72 LEU A CA 1
ATOM 529 C C . LEU A 1 72 ? 7.110 1.025 -10.987 1.00 97.88 72 LEU A C 1
ATOM 531 O O . LEU A 1 72 ? 6.133 1.457 -11.595 1.00 97.88 72 LEU A O 1
ATOM 535 N N . ALA A 1 73 ? 6.989 0.288 -9.880 1.00 98.19 73 ALA A N 1
ATOM 536 C CA . ALA A 1 73 ? 5.698 -0.080 -9.304 1.00 98.19 73 ALA A CA 1
ATOM 537 C C . ALA A 1 73 ? 4.862 1.155 -8.945 1.00 98.19 73 ALA A C 1
ATOM 539 O O . ALA A 1 73 ? 3.708 1.249 -9.354 1.00 98.19 73 ALA A O 1
ATOM 540 N N . TYR A 1 74 ? 5.455 2.141 -8.267 1.00 96.69 74 TYR A N 1
ATOM 541 C CA . TYR A 1 74 ? 4.811 3.415 -7.948 1.00 96.69 74 TYR A CA 1
ATOM 542 C C . TYR A 1 74 ? 4.278 4.120 -9.201 1.00 96.69 74 TYR A C 1
ATOM 544 O O . TYR A 1 74 ? 3.130 4.571 -9.224 1.00 96.69 74 TYR A O 1
ATOM 552 N N . HIS A 1 75 ? 5.089 4.191 -10.262 1.00 96.44 75 HIS A N 1
ATOM 553 C CA . HIS A 1 75 ? 4.662 4.795 -11.520 1.00 96.44 75 HIS A CA 1
ATOM 554 C C . HIS A 1 75 ? 3.476 4.045 -12.137 1.00 96.44 75 HIS A C 1
ATOM 556 O O . HIS A 1 75 ? 2.482 4.671 -12.501 1.00 96.44 75 HIS A O 1
ATOM 562 N N . LEU A 1 76 ? 3.552 2.713 -12.205 1.00 97.06 76 LEU A N 1
ATOM 563 C CA . LEU A 1 76 ? 2.488 1.868 -12.746 1.00 97.06 76 LEU A CA 1
ATOM 564 C C . LEU A 1 76 ? 1.185 2.004 -11.947 1.00 97.06 76 LEU A C 1
ATOM 566 O O . LEU A 1 76 ? 0.121 2.123 -12.543 1.00 97.06 76 LEU A O 1
ATOM 570 N N . ILE A 1 77 ? 1.265 2.070 -10.616 1.00 96.44 77 ILE A N 1
ATOM 571 C CA . ILE A 1 77 ? 0.105 2.246 -9.729 1.00 96.44 77 ILE A CA 1
ATOM 572 C C . ILE A 1 77 ? -0.595 3.584 -9.963 1.00 96.44 77 ILE A C 1
ATOM 574 O O . ILE A 1 77 ? -1.823 3.653 -9.967 1.00 96.44 77 ILE A O 1
ATOM 578 N N . ARG A 1 78 ? 0.174 4.661 -10.138 1.00 93.50 78 ARG A N 1
ATOM 579 C CA . ARG A 1 78 ? -0.373 6.020 -10.239 1.00 93.50 78 ARG A CA 1
ATOM 580 C C . ARG A 1 78 ? -0.781 6.421 -11.653 1.00 93.50 78 ARG A C 1
ATOM 582 O O . ARG A 1 78 ? -1.716 7.205 -11.800 1.00 93.50 78 ARG A O 1
ATOM 589 N N . TYR A 1 79 ? -0.058 5.946 -12.664 1.00 93.12 79 TYR A N 1
ATOM 590 C CA . TYR A 1 79 ? -0.126 6.486 -14.025 1.00 93.12 79 TYR A CA 1
ATOM 591 C C . TYR A 1 79 ? -0.216 5.419 -15.125 1.00 93.12 79 TYR A C 1
ATOM 593 O O . TYR A 1 79 ? -0.450 5.781 -16.277 1.00 93.12 79 TYR A O 1
ATOM 601 N N . GLY A 1 80 ? -0.028 4.140 -14.790 1.00 93.75 80 GLY A N 1
ATOM 602 C CA . GLY A 1 80 ? -0.002 3.027 -15.740 1.00 93.75 80 GLY A CA 1
ATOM 603 C C . GLY A 1 80 ? -1.009 1.934 -15.385 1.00 93.75 80 GLY A C 1
ATOM 604 O O . GLY A 1 80 ? -2.177 2.217 -15.118 1.00 93.75 80 GLY A O 1
ATOM 605 N N . ASP A 1 81 ? -0.556 0.677 -15.409 1.00 95.88 81 ASP A N 1
ATOM 606 C CA . ASP A 1 81 ? -1.357 -0.478 -14.991 1.00 95.88 81 ASP A CA 1
ATOM 607 C C . ASP A 1 81 ? -1.119 -0.807 -13.499 1.00 95.88 81 ASP A C 1
ATOM 609 O O . ASP A 1 81 ? -0.094 -1.422 -13.160 1.00 95.88 81 ASP A O 1
ATOM 613 N N . PRO A 1 82 ? -2.053 -0.455 -12.590 1.00 96.06 82 PRO A N 1
ATOM 614 C CA . PRO A 1 82 ? -1.889 -0.705 -11.162 1.00 96.06 82 PRO A CA 1
ATOM 615 C C . PRO A 1 82 ? -1.838 -2.190 -10.809 1.00 96.06 82 PRO A C 1
ATOM 617 O O . PRO A 1 82 ? -1.263 -2.541 -9.780 1.00 96.06 82 PRO A O 1
ATOM 620 N N . LYS A 1 83 ? -2.366 -3.081 -11.657 1.00 97.44 83 LYS A N 1
ATOM 621 C CA . LYS A 1 83 ? -2.269 -4.525 -11.437 1.00 97.44 83 LYS A CA 1
ATOM 622 C C . LYS A 1 83 ? -0.825 -4.994 -11.565 1.00 97.44 83 LYS A C 1
ATOM 624 O O . LYS A 1 83 ? -0.339 -5.708 -10.692 1.00 97.44 83 LYS A O 1
ATOM 629 N N . VAL A 1 84 ? -0.130 -4.556 -12.614 1.00 97.81 84 VAL A N 1
ATOM 630 C CA . VAL A 1 84 ? 1.288 -4.889 -12.812 1.00 97.81 84 VAL A CA 1
ATOM 631 C C . VAL A 1 84 ? 2.122 -4.297 -11.680 1.00 97.81 84 VAL A C 1
ATOM 633 O O . VAL A 1 84 ? 2.949 -4.996 -11.102 1.00 97.81 84 VAL A O 1
ATOM 636 N N . GLY A 1 85 ? 1.868 -3.037 -11.311 1.00 97.88 85 GLY A N 1
ATOM 637 C CA . GLY A 1 85 ? 2.556 -2.403 -10.186 1.00 97.88 85 GLY A CA 1
ATOM 638 C C . GLY A 1 85 ? 2.366 -3.167 -8.873 1.00 97.88 85 GLY A C 1
ATOM 639 O O . GLY A 1 85 ? 3.338 -3.403 -8.162 1.00 97.88 85 GLY A O 1
ATOM 640 N N . ARG A 1 86 ? 1.147 -3.646 -8.592 1.00 97.19 86 ARG A N 1
ATOM 641 C CA . ARG A 1 86 ? 0.846 -4.494 -7.431 1.00 97.19 86 ARG A CA 1
ATOM 642 C C . ARG A 1 86 ? 1.635 -5.800 -7.429 1.00 97.19 86 ARG A C 1
ATOM 644 O O . ARG A 1 86 ? 2.218 -6.161 -6.410 1.00 97.19 86 ARG A O 1
ATOM 651 N N . GLU A 1 87 ? 1.635 -6.523 -8.550 1.00 97.88 87 GLU A N 1
ATOM 652 C CA . GLU A 1 87 ? 2.323 -7.816 -8.691 1.00 97.88 87 GLU A CA 1
ATOM 653 C C . GLU A 1 87 ? 3.826 -7.700 -8.394 1.00 97.88 87 GLU A C 1
ATOM 655 O O . GLU A 1 87 ? 4.428 -8.648 -7.896 1.00 97.88 87 GLU A O 1
ATOM 660 N N . MET A 1 88 ? 4.419 -6.527 -8.632 1.00 98.00 88 MET A N 1
ATOM 661 C CA . MET A 1 88 ? 5.827 -6.259 -8.345 1.00 98.00 88 MET A CA 1
ATOM 662 C C . MET A 1 88 ? 6.153 -6.081 -6.855 1.00 98.00 88 MET A C 1
ATOM 664 O O . MET A 1 88 ? 7.316 -6.216 -6.491 1.00 98.00 88 MET A O 1
ATOM 668 N N . VAL A 1 89 ? 5.192 -5.722 -6.001 1.00 97.38 89 VAL A N 1
ATOM 669 C CA . VAL A 1 89 ? 5.464 -5.350 -4.592 1.00 97.38 89 VAL A CA 1
ATOM 670 C C . VAL A 1 89 ? 4.773 -6.255 -3.571 1.00 97.38 89 VAL A C 1
ATOM 672 O O . VAL A 1 89 ? 5.183 -6.305 -2.413 1.00 97.38 89 VAL A O 1
ATOM 675 N N . ALA A 1 90 ? 3.748 -7.004 -3.981 1.00 95.44 90 ALA A N 1
ATOM 676 C CA . ALA A 1 90 ? 2.890 -7.737 -3.054 1.00 95.44 90 ALA A CA 1
ATOM 677 C C . ALA A 1 90 ? 3.598 -8.864 -2.277 1.00 95.44 90 ALA A C 1
ATOM 679 O O . ALA A 1 90 ? 3.194 -9.173 -1.157 1.00 95.44 90 ALA A O 1
ATOM 680 N N . ASP A 1 91 ? 4.640 -9.486 -2.836 1.00 94.44 91 ASP A N 1
ATOM 681 C CA . ASP A 1 91 ? 5.342 -10.618 -2.210 1.00 94.44 91 ASP A CA 1
ATOM 682 C C . ASP A 1 91 ? 6.109 -10.223 -0.938 1.00 94.44 91 ASP A C 1
ATOM 684 O O . ASP A 1 91 ? 6.240 -11.020 -0.007 1.00 94.44 91 ASP A O 1
ATOM 688 N N . LYS A 1 92 ? 6.590 -8.979 -0.892 1.00 92.44 92 LYS A N 1
ATOM 689 C CA . LYS A 1 92 ? 7.428 -8.431 0.178 1.00 92.44 92 LYS A CA 1
ATOM 690 C C . LYS A 1 92 ? 6.703 -7.456 1.090 1.00 92.44 92 LYS A C 1
ATOM 692 O O . LYS A 1 92 ? 7.298 -7.061 2.093 1.00 92.44 92 LYS A O 1
ATOM 697 N N . ALA A 1 93 ? 5.443 -7.125 0.799 1.00 93.31 93 ALA A N 1
ATOM 698 C CA . ALA A 1 93 ? 4.640 -6.139 1.520 1.00 93.31 93 ALA A CA 1
ATOM 699 C C . ALA A 1 93 ? 4.802 -6.236 3.048 1.00 93.31 93 ALA A C 1
ATOM 701 O O . ALA A 1 93 ? 5.292 -5.315 3.686 1.00 93.31 93 ALA A O 1
ATOM 702 N N . MET A 1 94 ? 4.527 -7.394 3.651 1.00 91.56 94 MET A N 1
ATOM 703 C CA . MET A 1 94 ? 4.591 -7.538 5.115 1.00 91.56 94 MET A CA 1
ATOM 704 C C . MET A 1 94 ? 6.002 -7.466 5.726 1.00 91.56 94 MET A C 1
ATOM 706 O O . MET A 1 94 ? 6.128 -7.414 6.943 1.00 91.56 94 MET A O 1
ATOM 710 N N . SER A 1 95 ? 7.056 -7.480 4.909 1.00 90.44 95 SER A N 1
ATOM 711 C CA . SER A 1 95 ? 8.459 -7.392 5.345 1.00 90.44 95 SER A CA 1
ATOM 712 C C . SER A 1 95 ? 9.156 -6.095 4.922 1.00 90.44 95 SER A C 1
ATOM 714 O O . SER A 1 95 ? 10.293 -5.851 5.323 1.00 90.44 95 SER A O 1
ATOM 716 N N . ASN A 1 96 ? 8.496 -5.271 4.103 1.00 92.44 96 ASN A N 1
ATOM 717 C CA . ASN A 1 96 ? 9.029 -4.029 3.563 1.00 92.44 96 ASN A CA 1
ATOM 718 C C . ASN A 1 96 ? 7.928 -2.948 3.586 1.00 92.44 96 ASN A C 1
ATOM 720 O O . ASN A 1 96 ? 6.965 -3.044 2.826 1.00 92.44 96 ASN A O 1
ATOM 724 N N . PRO A 1 97 ? 8.066 -1.902 4.420 1.00 91.94 97 PRO A N 1
ATOM 725 C CA . PRO A 1 97 ? 7.046 -0.861 4.587 1.00 91.94 97 PRO A CA 1
ATOM 726 C C . PRO A 1 97 ? 6.661 -0.128 3.305 1.00 91.94 97 PRO A C 1
ATOM 728 O O . PRO A 1 97 ? 5.493 0.204 3.109 1.00 91.94 97 PRO A O 1
ATOM 731 N N . GLU A 1 98 ? 7.631 0.114 2.423 1.00 94.62 98 GLU A N 1
ATOM 732 C CA . GLU A 1 98 ? 7.364 0.788 1.156 1.00 94.62 98 GLU A CA 1
ATOM 733 C C . GLU A 1 98 ? 6.583 -0.138 0.217 1.00 94.62 98 GLU A C 1
ATOM 735 O O . GLU A 1 98 ? 5.601 0.289 -0.385 1.00 94.62 98 GLU A O 1
ATOM 740 N N . ASP A 1 99 ? 6.930 -1.428 0.164 1.00 96.31 99 ASP A N 1
ATOM 741 C CA . ASP A 1 99 ? 6.152 -2.412 -0.597 1.00 96.31 99 ASP A CA 1
ATOM 742 C C . ASP A 1 99 ? 4.729 -2.571 -0.028 1.00 96.31 99 ASP A C 1
ATOM 744 O O . ASP A 1 99 ? 3.773 -2.687 -0.796 1.00 96.31 99 ASP A O 1
ATOM 748 N N . LEU A 1 100 ? 4.551 -2.526 1.300 1.00 95.62 100 LEU A N 1
ATOM 749 C CA . LEU A 1 100 ? 3.229 -2.563 1.942 1.00 95.62 100 LEU A CA 1
ATOM 750 C C . LEU A 1 100 ? 2.373 -1.374 1.522 1.00 95.62 100 LEU A C 1
ATOM 752 O O . LEU A 1 100 ? 1.230 -1.541 1.095 1.00 95.62 100 LEU A O 1
ATOM 756 N N . LYS A 1 101 ? 2.944 -0.173 1.614 1.00 95.69 101 LYS A N 1
ATOM 757 C CA . LYS A 1 101 ? 2.285 1.062 1.203 1.00 95.69 101 LYS A CA 1
ATOM 758 C C . LYS A 1 101 ? 1.890 1.008 -0.272 1.00 95.69 101 LYS A C 1
ATOM 760 O O . LYS A 1 101 ? 0.737 1.279 -0.592 1.00 95.69 101 LYS A O 1
ATOM 765 N N . LEU A 1 102 ? 2.810 0.627 -1.158 1.00 96.81 102 LEU A N 1
ATOM 766 C CA . LEU A 1 102 ? 2.534 0.506 -2.592 1.00 96.81 102 LEU A CA 1
ATOM 767 C C . LEU A 1 102 ? 1.466 -0.558 -2.876 1.00 96.81 102 LEU A C 1
ATOM 769 O O . LEU A 1 102 ? 0.597 -0.333 -3.713 1.00 96.81 102 LEU A O 1
ATOM 773 N N . THR A 1 103 ? 1.467 -1.678 -2.150 1.00 97.69 103 THR A N 1
ATOM 774 C CA . THR A 1 103 ? 0.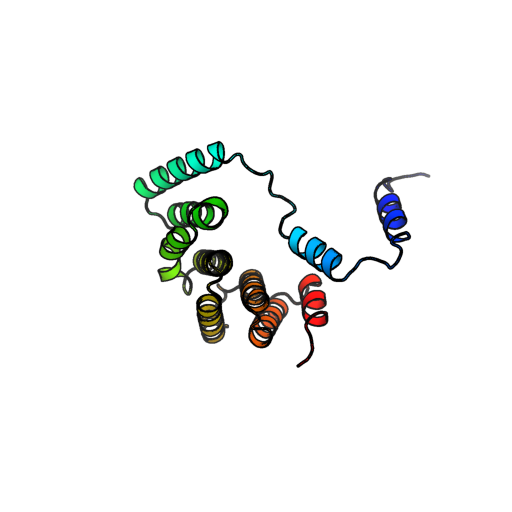427 -2.710 -2.293 1.00 97.69 103 THR A CA 1
ATOM 775 C C . THR A 1 103 ? -0.951 -2.164 -1.912 1.00 97.69 103 THR A C 1
ATOM 777 O O . THR A 1 103 ? -1.891 -2.323 -2.685 1.00 97.69 103 THR A O 1
ATOM 780 N N . LEU A 1 104 ? -1.065 -1.439 -0.791 1.00 96.00 104 LEU A N 1
ATOM 781 C CA . LEU A 1 104 ? -2.313 -0.785 -0.373 1.00 96.00 104 LEU A CA 1
ATOM 782 C C . LEU A 1 104 ? -2.776 0.288 -1.371 1.00 96.00 104 LEU A C 1
ATOM 784 O O . LEU A 1 104 ? -3.968 0.387 -1.666 1.00 96.00 104 LEU A O 1
ATOM 788 N N . GLU A 1 105 ? -1.857 1.093 -1.915 1.00 95.69 105 GLU A N 1
ATOM 789 C CA . GLU A 1 105 ? -2.193 2.067 -2.961 1.00 95.69 105 GLU A CA 1
ATOM 790 C C . GLU A 1 105 ? -2.707 1.380 -4.232 1.00 95.69 105 GLU A C 1
ATOM 792 O O . GLU A 1 105 ? -3.658 1.864 -4.850 1.00 95.69 105 GLU A O 1
ATOM 797 N N . ALA A 1 106 ? -2.115 0.245 -4.606 1.00 96.25 106 ALA A N 1
ATOM 798 C CA . ALA A 1 106 ? -2.553 -0.536 -5.750 1.00 96.25 106 ALA A CA 1
ATOM 799 C C . ALA A 1 106 ? -3.925 -1.185 -5.514 1.00 96.25 106 ALA A C 1
ATOM 801 O O . ALA A 1 106 ? -4.786 -1.109 -6.388 1.00 96.25 106 ALA A O 1
ATOM 802 N N . ASP A 1 107 ? -4.158 -1.763 -4.332 1.00 95.00 107 ASP A N 1
ATOM 803 C CA . ASP A 1 107 ? -5.454 -2.334 -3.943 1.00 95.00 107 ASP A CA 1
ATOM 804 C C . ASP A 1 107 ? -6.563 -1.279 -4.003 1.00 95.00 107 ASP A C 1
ATOM 806 O O . ASP A 1 107 ? -7.624 -1.522 -4.585 1.00 95.00 107 ASP A O 1
ATOM 810 N N . ARG A 1 108 ? -6.283 -0.068 -3.504 1.00 94.19 108 ARG A N 1
ATOM 811 C CA . ARG A 1 108 ? -7.179 1.090 -3.619 1.00 94.19 108 ARG A CA 1
ATOM 812 C C . ARG A 1 108 ? -7.454 1.461 -5.078 1.00 94.19 108 ARG A C 1
ATOM 814 O O . ARG A 1 108 ? -8.611 1.624 -5.452 1.00 94.19 108 ARG A O 1
ATOM 821 N N . ALA A 1 109 ? -6.416 1.571 -5.912 1.00 93.31 109 ALA A N 1
ATOM 822 C CA . ALA A 1 109 ? -6.553 1.923 -7.331 1.00 93.31 109 ALA A CA 1
ATOM 823 C C . ALA A 1 109 ? -7.341 0.873 -8.137 1.00 93.31 109 ALA A C 1
ATOM 825 O O . ALA A 1 109 ? -8.044 1.218 -9.086 1.00 93.31 109 ALA A O 1
ATOM 826 N N . LEU A 1 110 ? -7.244 -0.399 -7.748 1.00 92.62 110 LEU A N 1
ATOM 827 C CA . LEU A 1 110 ? -7.962 -1.517 -8.362 1.00 92.62 110 LEU A CA 1
ATOM 828 C C . LEU A 1 110 ? -9.383 -1.710 -7.807 1.00 92.62 110 LEU A C 1
ATOM 830 O O . LEU A 1 110 ? -10.122 -2.546 -8.330 1.00 92.62 110 LEU A O 1
ATOM 834 N N . GLY A 1 111 ? -9.761 -0.998 -6.739 1.00 90.38 111 GLY A N 1
ATOM 835 C CA . GLY A 1 111 ? -11.006 -1.243 -6.005 1.00 90.38 111 GLY A CA 1
ATOM 836 C C . GLY A 1 111 ? -11.057 -2.626 -5.338 1.00 90.38 111 GLY A C 1
ATOM 837 O O . GLY A 1 111 ? -12.140 -3.158 -5.108 1.00 90.38 111 GLY A O 1
ATOM 838 N N . GLN A 1 112 ? -9.900 -3.234 -5.057 1.00 88.25 112 GLN A N 1
ATOM 839 C CA . GLN A 1 112 ? -9.762 -4.567 -4.457 1.00 88.25 112 GLN A CA 1
ATOM 840 C C . GLN A 1 112 ? -9.779 -4.470 -2.925 1.00 88.25 112 GLN A C 1
ATOM 842 O O . GLN A 1 112 ? -8.806 -4.783 -2.242 1.00 88.25 112 GLN A O 1
ATOM 847 N N . ALA A 1 113 ? -10.910 -4.012 -2.394 1.00 80.69 113 ALA A N 1
ATOM 848 C CA . ALA A 1 113 ? -11.146 -3.808 -0.967 1.00 80.69 113 ALA A CA 1
ATOM 849 C C . ALA A 1 113 ? -10.797 -5.016 -0.083 1.00 80.69 113 ALA A C 1
ATOM 851 O O . ALA A 1 113 ? -10.158 -4.862 0.956 1.00 80.69 113 ALA A O 1
ATOM 852 N N . ASP A 1 114 ? -11.183 -6.216 -0.521 1.00 88.12 114 ASP A N 1
ATOM 853 C CA . ASP A 1 114 ? -10.968 -7.452 0.235 1.00 88.12 114 ASP A CA 1
ATOM 854 C C . ASP A 1 114 ? -9.471 -7.752 0.426 1.00 88.12 114 ASP A C 1
ATOM 856 O O . ASP A 1 114 ? -9.055 -8.200 1.492 1.00 88.12 114 ASP A O 1
ATOM 860 N N . LEU A 1 115 ? -8.633 -7.435 -0.567 1.00 87.94 115 LEU A N 1
ATOM 861 C CA . LEU A 1 115 ? -7.181 -7.620 -0.465 1.00 87.94 115 LEU A CA 1
ATOM 862 C C . LEU A 1 115 ? -6.550 -6.621 0.512 1.00 87.94 115 LEU A C 1
ATOM 864 O O . LEU A 1 115 ? -5.664 -6.985 1.288 1.00 87.94 115 LEU A O 1
ATOM 868 N N . ALA A 1 116 ? -7.047 -5.382 0.537 1.00 85.25 116 ALA A N 1
ATOM 869 C CA . ALA A 1 116 ? -6.617 -4.396 1.522 1.00 85.25 116 ALA A CA 1
ATOM 870 C C . ALA A 1 116 ? -7.018 -4.803 2.951 1.00 85.25 116 ALA A C 1
ATOM 872 O O . ALA A 1 116 ? -6.228 -4.633 3.881 1.00 85.25 116 ALA A O 1
ATOM 873 N N . LEU A 1 117 ? -8.203 -5.401 3.130 1.00 90.56 117 LEU A N 1
ATOM 874 C CA . LEU A 1 117 ? -8.631 -5.964 4.415 1.00 90.56 117 LEU A CA 1
ATOM 875 C C . LEU A 1 117 ? -7.721 -7.101 4.887 1.00 90.56 117 LEU A C 1
ATOM 877 O O . LEU A 1 117 ? -7.359 -7.153 6.065 1.00 90.56 117 LEU A O 1
ATOM 881 N N . GLU A 1 118 ? -7.322 -8.000 3.986 1.00 92.19 118 GLU A N 1
ATOM 882 C CA . GLU A 1 118 ? -6.371 -9.067 4.311 1.00 92.19 118 GLU A CA 1
ATOM 883 C C . GLU A 1 118 ? -5.034 -8.500 4.808 1.00 92.19 118 GLU A C 1
ATOM 885 O O . GLU A 1 118 ? -4.481 -9.000 5.795 1.00 92.19 118 GLU A O 1
ATOM 890 N N . LEU A 1 119 ? -4.544 -7.421 4.185 1.00 90.44 119 LEU A N 1
ATOM 891 C CA . LEU A 1 119 ? -3.332 -6.724 4.622 1.00 90.44 119 LEU A CA 1
ATOM 892 C C . LEU A 1 119 ? -3.505 -6.061 5.990 1.00 90.44 119 LEU A C 1
ATOM 894 O O . LEU A 1 119 ? -2.633 -6.222 6.840 1.00 90.44 119 LEU A O 1
ATOM 898 N N . VAL A 1 120 ? -4.634 -5.398 6.258 1.00 90.00 120 VAL A N 1
ATOM 899 C CA . VAL A 1 120 ? -4.936 -4.837 7.591 1.00 90.00 120 VAL A CA 1
ATOM 900 C C . VAL A 1 120 ? -4.921 -5.929 8.661 1.00 90.00 120 VAL A C 1
ATOM 902 O O . VAL A 1 120 ? -4.283 -5.782 9.706 1.00 90.00 120 VAL A O 1
ATOM 905 N N . ALA A 1 121 ? -5.561 -7.068 8.390 1.00 92.00 121 ALA A N 1
ATOM 906 C CA . ALA A 1 121 ? -5.567 -8.201 9.308 1.00 92.00 121 ALA A CA 1
ATOM 907 C C . ALA A 1 121 ? -4.161 -8.797 9.518 1.00 92.00 121 ALA A C 1
ATOM 909 O O . ALA A 1 121 ? -3.853 -9.294 10.605 1.00 92.00 121 ALA A O 1
ATOM 910 N N . ALA A 1 122 ? -3.300 -8.768 8.497 1.00 91.88 122 ALA A N 1
ATOM 911 C CA . ALA A 1 122 ? -1.902 -9.170 8.616 1.00 91.88 122 ALA A CA 1
ATOM 912 C C . ALA A 1 122 ? -1.088 -8.169 9.455 1.00 91.88 122 ALA A C 1
ATOM 914 O O . ALA A 1 122 ? -0.355 -8.595 10.348 1.00 91.88 122 ALA A O 1
ATOM 915 N N . MET A 1 123 ? -1.276 -6.865 9.238 1.00 92.88 123 MET A N 1
ATOM 916 C CA . MET A 1 123 ? -0.635 -5.791 10.004 1.00 92.88 123 MET A CA 1
ATOM 917 C C . MET A 1 123 ? -0.983 -5.862 11.493 1.00 92.88 123 MET A C 1
ATOM 919 O O . MET A 1 123 ? -0.100 -5.717 12.335 1.00 92.88 123 MET A O 1
ATOM 923 N N . GLU A 1 124 ? -2.236 -6.161 11.849 1.00 90.12 124 GLU A N 1
ATOM 924 C CA . GLU A 1 124 ? -2.640 -6.334 13.254 1.00 90.12 124 GLU A CA 1
ATOM 925 C C . GLU A 1 124 ? -1.897 -7.498 13.933 1.00 90.12 124 GLU A C 1
ATOM 927 O O . GLU A 1 124 ? -1.516 -7.410 15.105 1.00 90.12 124 GLU A O 1
ATOM 932 N N . LYS A 1 125 ? -1.619 -8.584 13.199 1.00 89.44 125 LYS A N 1
ATOM 933 C CA . LYS A 1 125 ? -0.841 -9.724 13.722 1.00 89.44 125 LYS A CA 1
ATOM 934 C C . LYS A 1 125 ? 0.624 -9.364 13.954 1.00 89.44 125 LYS A C 1
ATOM 936 O O . LYS A 1 125 ? 1.250 -9.934 14.846 1.00 89.44 125 LYS A O 1
ATOM 941 N N . THR A 1 126 ? 1.161 -8.423 13.182 1.00 84.56 126 THR A N 1
ATOM 942 C CA . THR A 1 126 ? 2.546 -7.946 13.276 1.00 84.56 126 THR A CA 1
ATOM 943 C C . THR A 1 126 ? 2.643 -6.560 13.908 1.00 84.56 126 THR A C 1
ATOM 945 O O . THR A 1 126 ? 3.652 -5.893 13.746 1.00 84.56 126 THR A O 1
ATOM 948 N N . ARG A 1 127 ? 1.634 -6.112 14.666 1.00 75.69 127 ARG A N 1
ATOM 949 C CA . ARG A 1 127 ? 1.512 -4.723 15.162 1.00 75.69 127 ARG A CA 1
ATOM 950 C C . ARG A 1 127 ? 2.682 -4.186 15.994 1.00 75.69 127 ARG A C 1
ATOM 952 O O . ARG A 1 127 ? 2.773 -2.988 16.221 1.00 75.69 127 ARG A O 1
ATOM 959 N N . SER A 1 128 ? 3.522 -5.065 16.536 1.00 76.44 128 SER A N 1
ATOM 960 C CA . SER A 1 128 ? 4.722 -4.676 17.288 1.00 76.44 128 SER A CA 1
ATOM 961 C C . SER A 1 128 ? 5.950 -4.498 16.393 1.00 76.44 128 SER A C 1
ATOM 963 O O . SER A 1 128 ? 7.027 -4.200 16.905 1.00 76.44 128 SER A O 1
ATOM 965 N N . ASP A 1 129 ? 5.800 -4.700 15.084 1.00 75.50 129 ASP A N 1
ATOM 966 C CA . ASP A 1 129 ? 6.834 -4.452 14.096 1.00 75.50 129 ASP A CA 1
ATOM 967 C C . ASP A 1 129 ? 6.987 -2.934 13.883 1.00 75.50 129 ASP A C 1
ATOM 969 O O . ASP A 1 129 ? 6.047 -2.283 13.417 1.00 75.50 129 ASP A O 1
ATOM 973 N N . PRO A 1 130 ? 8.153 -2.347 14.216 1.00 66.69 130 PRO A N 1
ATOM 974 C CA . PRO A 1 130 ? 8.398 -0.915 14.049 1.00 66.69 130 PRO A CA 1
ATOM 975 C C . PRO A 1 130 ? 8.377 -0.459 12.584 1.00 66.69 130 PRO A C 1
ATOM 977 O O . PRO A 1 130 ? 8.400 0.743 12.327 1.00 66.69 130 PRO A O 1
ATOM 980 N N . ALA A 1 131 ? 8.360 -1.390 11.629 1.00 76.25 131 ALA A N 1
ATOM 981 C CA . ALA A 1 131 ? 8.312 -1.098 10.208 1.00 76.25 131 ALA A CA 1
ATOM 982 C C . ALA A 1 131 ? 6.933 -0.555 9.765 1.00 76.25 131 ALA A C 1
ATOM 984 O O . ALA A 1 131 ? 6.852 0.175 8.779 1.00 76.25 131 ALA A O 1
ATOM 985 N N . VAL A 1 132 ? 5.849 -0.853 10.496 1.00 84.81 132 VAL A N 1
ATOM 986 C CA . VAL A 1 132 ? 4.500 -0.359 10.172 1.00 84.81 132 VAL A CA 1
ATOM 987 C C . VAL A 1 132 ? 4.220 0.948 10.917 1.00 84.81 132 VAL A C 1
ATOM 989 O O . VAL A 1 132 ? 3.825 0.946 12.082 1.00 84.81 132 VAL A O 1
ATOM 992 N N . ASP A 1 133 ? 4.420 2.076 10.237 1.00 89.00 133 ASP A N 1
ATOM 993 C CA . ASP A 1 133 ? 4.233 3.404 10.824 1.00 89.00 133 ASP A CA 1
ATOM 994 C C . ASP A 1 133 ? 2.787 3.937 10.724 1.00 89.00 133 ASP A C 1
ATOM 996 O O . ASP A 1 133 ? 1.901 3.352 10.093 1.00 89.00 133 ASP A O 1
ATOM 1000 N N . ALA A 1 134 ? 2.543 5.091 11.356 1.00 91.75 134 ALA A N 1
ATOM 1001 C CA . ALA A 1 134 ? 1.236 5.748 11.375 1.00 91.75 134 ALA A CA 1
ATOM 1002 C C . ALA A 1 134 ? 0.685 6.056 9.969 1.00 91.75 134 ALA A C 1
ATOM 1004 O O . ALA A 1 134 ? -0.533 6.066 9.770 1.00 91.75 134 ALA A O 1
ATOM 1005 N N . SER A 1 135 ? 1.551 6.309 8.983 1.00 91.62 135 SER A N 1
ATOM 1006 C CA . SER A 1 135 ? 1.132 6.658 7.624 1.00 91.62 135 SER A CA 1
ATOM 1007 C C . SER A 1 135 ? 0.559 5.452 6.877 1.00 91.62 135 SER A C 1
ATOM 1009 O O . SER A 1 135 ? -0.440 5.592 6.170 1.00 91.62 135 SER A O 1
ATOM 1011 N N . ILE A 1 136 ? 1.120 4.261 7.100 1.00 93.50 136 ILE A N 1
ATOM 1012 C CA . ILE A 1 136 ? 0.632 3.009 6.510 1.00 93.50 136 ILE A CA 1
ATOM 1013 C C . ILE A 1 136 ? -0.724 2.636 7.111 1.00 93.50 136 ILE A C 1
ATOM 1015 O O . ILE A 1 136 ? -1.661 2.339 6.371 1.00 93.50 136 ILE A O 1
ATOM 1019 N N . TRP A 1 137 ? -0.870 2.737 8.436 1.00 94.75 137 TRP A N 1
ATOM 1020 C CA . TRP A 1 137 ? -2.161 2.552 9.109 1.00 94.75 137 TRP A CA 1
ATOM 1021 C C . TRP A 1 137 ? -3.218 3.556 8.635 1.00 94.75 137 TRP A C 1
ATOM 1023 O O . TRP A 1 137 ? -4.369 3.186 8.408 1.00 94.75 137 TRP A O 1
ATOM 1033 N N . THR A 1 138 ? -2.817 4.810 8.410 1.00 94.75 138 THR A N 1
ATOM 1034 C CA . THR A 1 138 ? -3.703 5.846 7.861 1.00 94.75 138 THR A CA 1
ATOM 1035 C C . THR A 1 138 ? -4.187 5.480 6.461 1.00 94.75 138 THR A C 1
ATOM 1037 O O . THR A 1 138 ? -5.384 5.550 6.180 1.00 94.75 138 THR A O 1
ATOM 1040 N N . LEU A 1 139 ? -3.267 5.074 5.578 1.00 94.12 139 LEU A N 1
ATOM 1041 C CA . LEU A 1 139 ? -3.606 4.654 4.222 1.00 94.12 139 LEU A CA 1
ATOM 1042 C C . LEU A 1 139 ? -4.572 3.471 4.254 1.00 94.12 139 LEU A C 1
ATOM 1044 O O . LEU A 1 139 ? -5.620 3.546 3.619 1.00 94.12 139 LEU A O 1
ATOM 1048 N N . ALA A 1 140 ? -4.251 2.429 5.019 1.00 93.44 140 ALA A N 1
ATOM 1049 C CA . ALA A 1 140 ? -5.079 1.237 5.132 1.00 93.44 140 ALA A CA 1
ATOM 1050 C C . ALA A 1 140 ? -6.492 1.573 5.637 1.00 93.44 140 ALA A C 1
ATOM 1052 O O . ALA A 1 140 ? -7.478 1.125 5.055 1.00 93.44 140 ALA A O 1
ATOM 1053 N N . GLY A 1 141 ? -6.594 2.454 6.639 1.00 93.19 141 GLY A N 1
ATOM 1054 C CA . GLY A 1 141 ? -7.872 2.966 7.121 1.00 93.19 141 GLY A CA 1
ATOM 1055 C C . GLY A 1 141 ? -8.689 3.633 6.020 1.00 93.19 141 GLY A C 1
ATOM 1056 O O . GLY A 1 141 ? -9.865 3.318 5.854 1.00 93.19 141 GLY A O 1
ATOM 1057 N N . PHE A 1 142 ? -8.072 4.490 5.204 1.00 92.88 142 PHE A N 1
ATOM 1058 C CA . PHE A 1 142 ? -8.763 5.100 4.068 1.00 92.88 142 PHE A CA 1
ATOM 1059 C C . PHE A 1 142 ? -9.180 4.094 2.998 1.00 92.88 142 PHE A C 1
ATOM 1061 O O . PHE A 1 142 ? -10.291 4.220 2.489 1.00 92.88 142 PHE A O 1
ATOM 1068 N N . VAL A 1 143 ? -8.353 3.091 2.682 1.00 91.88 143 VAL A N 1
ATOM 1069 C CA . VAL A 1 143 ? -8.745 2.046 1.721 1.00 91.88 143 VAL A CA 1
ATOM 1070 C C . VAL A 1 143 ? -9.984 1.293 2.216 1.00 91.88 143 VAL A C 1
ATOM 1072 O O . VAL A 1 143 ? -10.940 1.122 1.463 1.00 91.88 143 VAL A O 1
ATOM 1075 N N . CYS A 1 144 ? -10.019 0.914 3.496 1.00 91.62 144 CYS A N 1
ATOM 1076 C CA . CYS A 1 144 ? -11.175 0.246 4.095 1.00 91.62 144 CYS A CA 1
ATOM 1077 C C . CYS A 1 144 ? -12.428 1.134 4.110 1.00 91.62 144 CYS A C 1
ATOM 1079 O O . CYS A 1 144 ? -13.521 0.669 3.791 1.00 91.62 144 CYS A O 1
ATOM 1081 N N . LEU A 1 145 ? -12.287 2.420 4.445 1.00 91.25 145 LEU A N 1
ATOM 1082 C CA . LEU A 1 145 ? -13.411 3.359 4.450 1.00 91.25 145 LEU A CA 1
ATOM 1083 C C . LEU A 1 145 ? -14.012 3.552 3.055 1.00 91.25 145 LEU A C 1
ATOM 1085 O O . LEU A 1 145 ? -15.234 3.543 2.916 1.00 91.25 145 LEU A O 1
ATOM 1089 N N . GLU A 1 146 ? -13.179 3.698 2.025 1.00 89.19 146 GLU A N 1
ATOM 1090 C CA . GLU A 1 146 ? -13.640 3.825 0.636 1.00 89.19 146 GLU A CA 1
ATOM 1091 C C . GLU A 1 146 ? -14.354 2.572 0.133 1.00 89.19 146 GLU A C 1
ATOM 1093 O O . GLU A 1 146 ? -15.264 2.661 -0.689 1.00 89.19 146 GLU A O 1
ATOM 1098 N N . ALA A 1 147 ? -13.976 1.416 0.668 1.00 86.50 147 ALA A N 1
ATOM 1099 C CA . ALA A 1 147 ? -14.616 0.142 0.401 1.00 86.50 147 ALA A CA 1
ATOM 1100 C C . ALA A 1 147 ? -15.922 -0.098 1.182 1.00 86.50 147 ALA A C 1
ATOM 1102 O O . ALA A 1 147 ? -16.600 -1.098 0.955 1.00 86.50 147 ALA A O 1
ATOM 1103 N N . GLY A 1 148 ? -16.286 0.791 2.110 1.00 89.12 148 GLY A N 1
ATOM 1104 C CA . GLY A 1 148 ? -17.451 0.618 2.982 1.00 89.12 148 GLY A CA 1
ATOM 1105 C C . GLY A 1 148 ? -17.204 -0.276 4.203 1.00 89.12 148 GLY A C 1
ATOM 1106 O O . GLY A 1 148 ? -18.134 -0.533 4.966 1.00 89.12 148 GLY A O 1
ATOM 1107 N N . HIS A 1 149 ? -15.964 -0.703 4.443 1.00 91.00 149 HIS A N 1
ATOM 1108 C CA . HIS A 1 149 ? -15.557 -1.435 5.644 1.00 91.00 149 HIS A CA 1
ATOM 1109 C C . HIS A 1 149 ? -15.276 -0.449 6.783 1.00 91.00 149 HIS A C 1
ATOM 1111 O O . HIS A 1 149 ? -14.132 -0.166 7.147 1.00 91.00 149 HIS A O 1
ATOM 1117 N N . THR A 1 150 ? -16.349 0.162 7.295 1.00 91.44 150 THR A N 1
ATOM 1118 C CA . THR A 1 150 ? -16.267 1.277 8.251 1.00 91.44 150 THR A CA 1
ATOM 1119 C C . THR A 1 150 ? -15.606 0.887 9.571 1.00 91.44 150 THR A C 1
ATOM 1121 O O . THR A 1 150 ? -14.835 1.679 10.113 1.00 91.44 150 THR A O 1
ATOM 1124 N N . VAL A 1 151 ? -15.859 -0.326 10.066 1.00 92.00 151 VAL A N 1
ATOM 1125 C CA . VAL A 1 151 ? -15.321 -0.816 11.344 1.00 92.00 151 VAL A CA 1
ATOM 1126 C C . VAL A 1 151 ? -13.804 -0.980 11.258 1.00 92.00 151 VAL A C 1
ATOM 1128 O O . VAL A 1 151 ? -13.067 -0.421 12.068 1.00 92.00 151 VAL A O 1
ATOM 1131 N N . GLU A 1 152 ? -13.324 -1.696 10.248 1.00 91.94 152 GLU A N 1
ATOM 1132 C CA . GLU A 1 152 ? -11.903 -1.951 10.014 1.00 91.94 152 GLU A CA 1
ATOM 1133 C C . GLU A 1 152 ? -11.166 -0.661 9.647 1.00 91.94 152 GLU A C 1
ATOM 1135 O O . GLU A 1 152 ? -10.058 -0.413 10.123 1.00 91.94 152 GLU A O 1
ATOM 1140 N N . GLY A 1 153 ? -11.811 0.206 8.859 1.00 92.81 153 GLY A N 1
ATOM 1141 C CA . GLY A 1 153 ? -11.298 1.532 8.539 1.00 92.81 153 GLY A CA 1
ATOM 1142 C C . GLY A 1 153 ? -11.093 2.392 9.783 1.00 92.81 153 GLY A C 1
ATOM 1143 O O . GLY A 1 153 ? -10.018 2.965 9.963 1.00 92.81 153 GLY A O 1
ATOM 1144 N N . ARG A 1 154 ? -12.084 2.434 10.686 1.00 94.62 154 ARG A N 1
ATOM 1145 C CA . ARG A 1 154 ? -11.966 3.112 11.985 1.00 94.62 154 ARG A CA 1
ATOM 1146 C C . ARG A 1 154 ? -10.814 2.536 12.806 1.00 94.62 154 ARG A C 1
ATOM 1148 O O . ARG A 1 154 ? -9.982 3.310 13.269 1.00 94.62 154 ARG A O 1
ATOM 1155 N N . GLN A 1 155 ? -10.744 1.214 12.954 1.00 93.44 155 GLN A N 1
ATOM 1156 C CA . GLN A 1 155 ? -9.697 0.553 13.742 1.00 93.44 155 GLN A CA 1
ATOM 1157 C C . GLN A 1 155 ? -8.295 0.896 13.224 1.00 93.44 155 GLN A C 1
ATOM 1159 O O . GLN A 1 155 ? -7.424 1.270 14.006 1.00 93.44 155 GLN A O 1
ATOM 1164 N N . ALA A 1 156 ? -8.080 0.855 11.908 1.00 93.56 156 ALA A N 1
ATOM 1165 C CA . ALA A 1 156 ? -6.797 1.222 11.314 1.00 93.56 156 ALA A CA 1
ATOM 1166 C C . ALA A 1 156 ? -6.440 2.705 11.545 1.00 93.56 156 ALA A C 1
ATOM 1168 O O . ALA A 1 156 ? -5.292 3.023 11.857 1.00 93.56 156 ALA A O 1
ATOM 1169 N N . LEU A 1 157 ? -7.409 3.625 11.468 1.00 94.69 157 LEU A N 1
ATOM 1170 C CA . LEU A 1 157 ? -7.172 5.036 11.802 1.00 94.69 157 LEU A CA 1
ATOM 1171 C C . LEU A 1 157 ? -6.888 5.251 13.299 1.00 94.69 157 LEU A C 1
ATOM 1173 O O . LEU A 1 157 ? -6.072 6.104 13.652 1.00 94.69 157 LEU A O 1
ATOM 1177 N N . GLU A 1 158 ? -7.520 4.480 14.182 1.00 94.88 158 GLU A N 1
ATOM 1178 C CA . GLU A 1 158 ? -7.212 4.481 15.616 1.00 94.88 158 GLU A CA 1
ATOM 1179 C C . GLU A 1 158 ? -5.778 4.000 15.866 1.00 94.88 158 GLU A C 1
ATOM 1181 O O . GLU A 1 158 ? -5.052 4.654 16.613 1.00 94.88 158 GLU A O 1
ATOM 1186 N N . ARG A 1 159 ? -5.313 2.952 15.168 1.00 93.50 159 ARG A N 1
ATOM 1187 C CA . ARG A 1 159 ? -3.901 2.524 15.214 1.00 93.50 159 ARG A CA 1
ATOM 1188 C C . ARG A 1 159 ? -2.939 3.603 14.757 1.00 93.50 159 ARG A C 1
ATOM 1190 O O . ARG A 1 159 ? -1.925 3.843 15.410 1.00 93.50 159 ARG A O 1
ATOM 1197 N N . ALA A 1 160 ? -3.255 4.284 13.660 1.00 94.69 160 ALA A N 1
ATOM 1198 C CA . ALA A 1 160 ? -2.439 5.395 13.194 1.00 94.69 160 ALA A CA 1
ATOM 1199 C C . ALA A 1 160 ? -2.316 6.493 14.265 1.00 94.69 160 ALA A C 1
ATOM 1201 O O . ALA A 1 160 ? -1.232 7.037 14.474 1.00 94.69 160 ALA A O 1
ATOM 1202 N N . LEU A 1 161 ? -3.405 6.777 14.985 1.00 94.69 161 LEU A N 1
ATOM 1203 C CA . LEU A 1 161 ? -3.432 7.763 16.063 1.00 94.69 161 LEU A CA 1
ATOM 1204 C C . LEU A 1 161 ? -2.714 7.288 17.340 1.00 94.69 161 LEU A C 1
ATOM 1206 O O . LEU A 1 161 ? -2.142 8.114 18.048 1.00 94.69 161 LEU A O 1
ATOM 1210 N N . GLU A 1 162 ? -2.713 5.987 17.644 1.00 93.75 162 GLU A N 1
ATOM 1211 C CA . GLU A 1 162 ? -1.904 5.414 18.734 1.00 93.75 162 GLU A CA 1
ATOM 1212 C C . GLU A 1 162 ? -0.403 5.655 18.500 1.00 93.75 162 GLU A C 1
ATOM 1214 O O . GLU A 1 162 ? 0.329 5.955 19.446 1.00 93.75 162 GLU A O 1
ATOM 1219 N N . LEU A 1 163 ? 0.045 5.562 17.242 1.00 91.19 163 LEU A N 1
ATOM 1220 C CA . LEU A 1 163 ? 1.438 5.778 16.839 1.00 91.19 163 LEU A CA 1
ATOM 1221 C C . LEU A 1 163 ? 1.806 7.262 16.695 1.00 91.19 163 LEU A C 1
ATOM 1223 O O . LEU A 1 163 ? 2.929 7.645 17.023 1.00 91.19 163 LEU A O 1
ATOM 1227 N N . ASP A 1 164 ? 0.871 8.103 16.247 1.00 93.00 164 ASP A N 1
ATOM 1228 C CA . ASP A 1 164 ? 1.022 9.562 16.195 1.00 93.00 164 ASP A CA 1
ATOM 1229 C C . ASP A 1 164 ? -0.149 10.285 16.891 1.00 93.00 164 ASP A C 1
ATOM 1231 O O . ASP A 1 164 ? -1.063 10.804 16.237 1.00 93.00 164 ASP A O 1
ATOM 1235 N N . PRO A 1 165 ? -0.117 10.406 18.234 1.00 94.94 165 PRO A N 1
ATOM 1236 C CA . PRO A 1 165 ? -1.178 11.071 18.995 1.00 94.94 165 PRO A CA 1
ATOM 1237 C C . PRO A 1 165 ? -1.319 12.573 18.697 1.00 94.94 165 PRO A C 1
ATOM 1239 O O . PRO A 1 165 ? -2.304 13.205 19.104 1.00 94.94 165 PRO A O 1
ATOM 1242 N N . GLY A 1 166 ? -0.325 13.173 18.032 1.00 93.31 166 GLY A N 1
ATOM 1243 C CA . GLY A 1 166 ? -0.301 14.577 17.627 1.00 93.31 166 GLY A CA 1
ATOM 1244 C C . GLY A 1 166 ? -1.074 14.852 16.337 1.00 93.31 166 GLY A C 1
ATOM 1245 O O . GLY A 1 166 ? -1.296 16.019 15.999 1.00 93.31 166 GLY A O 1
ATOM 1246 N N . ASN A 1 167 ? -1.530 13.811 15.640 1.00 91.44 167 ASN A N 1
ATOM 1247 C CA . ASN A 1 167 ? -2.215 13.950 14.366 1.00 91.44 167 ASN A CA 1
ATOM 1248 C C . ASN A 1 167 ? -3.655 14.462 14.536 1.00 91.44 167 ASN A C 1
ATOM 1250 O O . ASN A 1 167 ? -4.604 13.714 14.775 1.00 91.44 167 ASN A O 1
ATOM 1254 N N . HIS A 1 168 ? -3.833 15.777 14.412 1.00 92.94 168 HIS A N 1
ATOM 1255 C CA . HIS A 1 168 ? -5.141 16.419 14.554 1.00 92.94 168 HIS A CA 1
ATOM 1256 C C . HIS A 1 168 ? -6.095 16.060 13.409 1.00 92.94 168 HIS A C 1
ATOM 1258 O O . HIS A 1 168 ? -7.300 15.973 13.635 1.00 92.94 168 HIS A O 1
ATOM 1264 N N . ALA A 1 169 ? -5.570 15.812 12.205 1.00 91.25 169 ALA A N 1
ATOM 1265 C CA . ALA A 1 169 ? -6.386 15.419 11.062 1.00 91.25 169 ALA A CA 1
ATOM 1266 C C . ALA A 1 169 ? -7.043 14.051 11.297 1.00 91.25 169 ALA A C 1
ATOM 1268 O O . ALA A 1 169 ? -8.246 13.916 11.086 1.00 91.25 169 ALA A O 1
ATOM 1269 N N . LEU A 1 170 ? -6.298 13.075 11.831 1.00 91.06 170 LEU A N 1
ATOM 1270 C CA . LEU A 1 170 ? -6.849 11.766 12.204 1.00 91.06 170 LEU A CA 1
ATOM 1271 C C . LEU A 1 170 ? -7.929 11.868 13.285 1.00 91.06 170 LEU A C 1
ATOM 1273 O O . LEU A 1 170 ? -8.960 11.207 13.187 1.00 91.06 170 LEU A O 1
ATOM 1277 N N . LYS A 1 171 ? -7.740 12.737 14.287 1.00 92.75 171 LYS A N 1
ATOM 1278 C CA . LYS A 1 171 ? -8.761 12.978 15.324 1.00 92.75 171 LYS A CA 1
ATOM 1279 C C . LYS A 1 171 ? -10.062 13.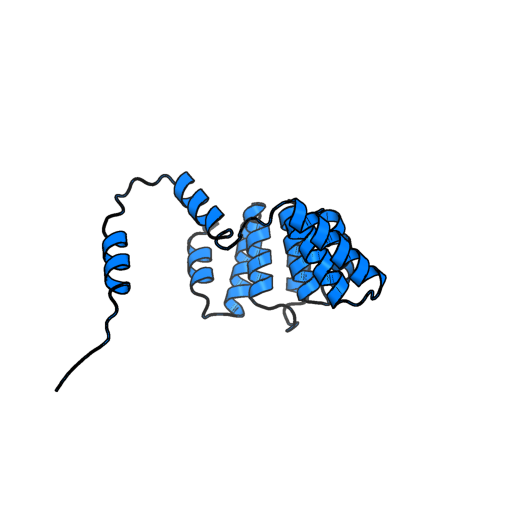501 14.726 1.00 92.75 171 LYS A C 1
ATOM 1281 O O . LYS A 1 171 ? -11.128 13.008 15.079 1.00 92.75 171 LYS A O 1
ATOM 1286 N N . ILE A 1 172 ? -9.971 14.482 13.827 1.00 92.88 172 ILE A N 1
ATOM 1287 C CA . ILE A 1 172 ? -11.139 15.034 13.131 1.00 92.88 172 ILE A CA 1
ATOM 1288 C C . ILE A 1 172 ? -11.796 13.943 12.283 1.00 92.88 172 ILE A C 1
ATOM 1290 O O . ILE A 1 172 ? -13.004 13.749 12.372 1.00 92.88 172 ILE A O 1
ATOM 1294 N N . GLN A 1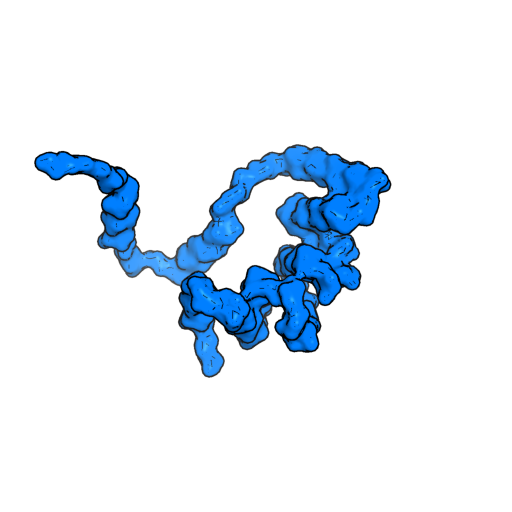 173 ? -11.011 13.181 11.519 1.00 91.44 173 GLN A N 1
ATOM 1295 C CA . GLN A 1 173 ? -11.531 12.108 10.676 1.00 91.44 173 GLN A CA 1
ATOM 1296 C C . GLN A 1 173 ? -12.326 11.075 11.487 1.00 91.44 173 GLN A C 1
ATOM 1298 O O . GLN A 1 173 ? -13.447 10.740 11.117 1.00 91.44 173 GLN A O 1
ATOM 1303 N N . LEU A 1 174 ? -11.789 10.611 12.617 1.00 93.06 174 LEU A N 1
ATOM 1304 C CA . LEU A 1 174 ? -12.449 9.633 13.489 1.00 93.06 174 LEU A CA 1
ATOM 1305 C C . LEU A 1 174 ? -13.756 10.149 14.108 1.00 93.06 174 LEU A C 1
ATOM 1307 O O . LEU A 1 174 ? -14.671 9.353 14.330 1.00 93.06 174 LEU A O 1
ATOM 1311 N N . GLN A 1 175 ? -13.851 11.458 14.371 1.00 92.88 175 GLN A N 1
ATOM 1312 C CA . GLN A 1 175 ? -15.070 12.113 14.864 1.00 92.88 175 GLN A CA 1
ATOM 1313 C C . GLN A 1 175 ? -16.161 12.219 13.794 1.00 92.88 175 GLN A C 1
ATOM 1315 O O . GLN A 1 175 ? -17.341 12.227 14.135 1.00 92.88 175 GLN A O 1
ATOM 1320 N N . LEU A 1 176 ? -15.777 12.314 12.518 1.00 90.62 176 LEU A N 1
ATOM 1321 C CA . LEU A 1 176 ? -16.711 12.382 11.390 1.00 90.62 176 LEU A CA 1
ATOM 1322 C C . LEU A 1 176 ? -17.261 11.009 10.985 1.00 90.62 176 LEU A C 1
ATOM 1324 O O . LEU A 1 176 ? -18.272 10.940 10.288 1.00 90.62 176 LEU A O 1
ATOM 1328 N N . LEU A 1 177 ? -16.613 9.919 11.404 1.00 89.25 177 LEU A N 1
ATOM 1329 C CA . LEU A 1 177 ? -17.111 8.572 11.149 1.00 89.25 177 LEU A CA 1
ATOM 1330 C C . LEU A 1 177 ? -18.327 8.271 12.040 1.00 89.25 177 LEU A C 1
ATOM 1332 O O . LEU A 1 177 ? -18.253 8.516 13.250 1.00 89.25 177 LEU A O 1
ATOM 1336 N N . PRO A 1 178 ? -19.409 7.686 11.491 1.00 79.88 178 PRO A N 1
ATOM 1337 C CA . PRO A 1 178 ? -20.590 7.328 12.270 1.00 79.88 178 PRO A CA 1
ATOM 1338 C C . PRO A 1 178 ? -20.217 6.376 13.410 1.00 79.88 178 PRO A C 1
ATOM 1340 O O . PRO A 1 178 ? -19.403 5.467 13.238 1.00 79.88 178 PRO A O 1
ATOM 1343 N N . SER A 1 179 ? -20.767 6.628 14.597 1.00 71.19 179 SER A N 1
ATOM 1344 C CA . SER A 1 179 ? -20.720 5.671 15.701 1.00 71.19 179 SER A CA 1
ATOM 1345 C C . SER A 1 179 ? -21.684 4.531 15.376 1.00 71.19 179 SER A C 1
ATOM 1347 O O . SER A 1 179 ? -22.841 4.815 15.064 1.00 71.19 179 SER A O 1
ATOM 1349 N N . ASP A 1 180 ? -21.191 3.292 15.402 1.00 59.03 180 ASP A N 1
ATOM 1350 C CA . ASP A 1 180 ? -22.024 2.088 15.271 1.00 59.03 180 ASP A CA 1
ATOM 1351 C C . ASP A 1 180 ? -23.059 1.979 16.405 1.00 59.03 180 ASP A C 1
ATOM 1353 O O . ASP A 1 180 ? -22.748 2.406 17.547 1.00 59.03 180 ASP A O 1
#

Sequence (180 aa):
LEKQGDGPGTQAVLAELGNVRDDRSAAELQEFFGQSGRLNSRSTPPEDTAATEATLREAYAADASDANRQALAYHLIRYGDPKVGREMVADKAMSNPEDLKLTLEADRALGQADLALELVAAMEKTRSDPAVDASIWTLAGFVCLEAGHTVEGRQALERALELDPGNHALKIQLQLLPSD

pLDDT: mean 79.13, std 22.58, range [34.19, 98.19]